Protein AF-W5II68-F1 (afdb_monomer_lite)

Radius of gyration: 20.0 Å; chains: 1; bounding box: 48×37×46 Å

pLDDT: mean 75.71, std 11.19, range [43.5, 90.19]

Structure (mmCIF, N/CA/C/O backbone):
data_AF-W5II68-F1
#
_entry.id   AF-W5II68-F1
#
loop_
_atom_site.group_PDB
_atom_site.id
_atom_site.type_symbol
_atom_site.label_atom_id
_atom_site.label_alt_id
_atom_site.label_comp_id
_atom_site.label_asym_id
_atom_site.label_entity_id
_atom_site.label_seq_id
_atom_site.pdbx_PDB_ins_code
_atom_site.Cartn_x
_atom_site.Cartn_y
_atom_site.Cartn_z
_atom_site.occupancy
_atom_site.B_iso_or_equiv
_atom_site.auth_seq_id
_atom_site.auth_comp_id
_atom_site.auth_asym_id
_atom_site.auth_atom_id
_atom_site.pdbx_PDB_model_num
ATOM 1 N N . MET A 1 1 ? -1.208 17.845 14.898 1.00 60.69 1 MET A N 1
ATOM 2 C CA . MET A 1 1 ? -2.075 17.211 13.875 1.00 60.69 1 MET A CA 1
ATOM 3 C C . MET A 1 1 ? -2.328 15.722 14.142 1.00 60.69 1 MET A C 1
ATOM 5 O O . MET A 1 1 ? -3.481 15.321 14.068 1.00 60.69 1 MET A O 1
ATOM 9 N N . PHE A 1 2 ? -1.322 14.913 14.514 1.00 62.28 2 PHE A N 1
ATOM 10 C CA . PHE A 1 2 ? -1.506 13.476 14.815 1.00 62.28 2 PHE A CA 1
ATOM 11 C C . PHE A 1 2 ? -2.202 13.177 16.154 1.00 62.28 2 PHE A C 1
ATOM 13 O O . PHE A 1 2 ? -3.043 12.287 16.228 1.00 62.28 2 PHE A O 1
ATOM 20 N N . VAL A 1 3 ? -1.903 13.945 17.206 1.00 66.44 3 VAL A N 1
ATOM 21 C CA . VAL A 1 3 ? -2.498 13.731 18.540 1.00 66.44 3 VAL A CA 1
ATOM 22 C C . VAL A 1 3 ? -3.984 14.117 18.559 1.00 66.44 3 VAL A C 1
ATOM 24 O O . VAL A 1 3 ? -4.808 13.367 19.073 1.00 66.44 3 VAL A O 1
ATOM 27 N N . SER A 1 4 ? -4.336 15.242 17.926 1.00 60.28 4 SER A N 1
ATOM 28 C CA . SER A 1 4 ? -5.713 15.742 17.827 1.00 60.28 4 SER A CA 1
ATOM 29 C C . SER A 1 4 ? -6.589 14.903 16.894 1.00 60.28 4 SER A C 1
ATOM 31 O O . SER A 1 4 ? -7.667 14.474 17.293 1.00 60.28 4 SER A O 1
ATOM 33 N N . SER A 1 5 ? -6.122 14.624 15.675 1.00 70.69 5 SER A N 1
ATOM 34 C CA . SER A 1 5 ? -6.935 13.939 14.655 1.00 70.69 5 SER A CA 1
ATOM 35 C C . SER A 1 5 ? -6.902 12.414 14.791 1.00 70.69 5 SER A C 1
ATOM 37 O O . SER A 1 5 ? -7.847 11.745 14.395 1.00 70.69 5 SER A O 1
ATOM 39 N N . GLY A 1 6 ? -5.819 11.855 15.342 1.00 70.38 6 GLY A N 1
ATOM 40 C CA . GLY A 1 6 ? -5.617 10.410 15.447 1.00 70.38 6 GLY A CA 1
ATOM 41 C C . GLY A 1 6 ? -6.016 9.836 16.803 1.00 70.38 6 GLY A C 1
ATOM 42 O O . GLY A 1 6 ? -6.847 8.939 16.860 1.00 70.38 6 GLY A O 1
ATOM 43 N N . LEU A 1 7 ? -5.430 10.328 17.900 1.00 74.62 7 LEU A N 1
ATOM 44 C CA . LEU A 1 7 ? -5.622 9.730 19.231 1.00 74.62 7 LEU A CA 1
ATOM 45 C C . LEU A 1 7 ? -6.886 10.242 19.929 1.00 74.62 7 LEU A C 1
ATOM 47 O O . LEU A 1 7 ? -7.709 9.440 20.368 1.00 74.62 7 LEU A O 1
ATOM 51 N N . ILE A 1 8 ? -7.062 11.565 19.997 1.00 78.50 8 ILE A N 1
ATOM 52 C CA . ILE A 1 8 ? -8.190 12.182 20.711 1.00 78.50 8 ILE A CA 1
ATOM 53 C C . ILE A 1 8 ? -9.514 11.880 19.997 1.00 78.50 8 ILE A C 1
ATOM 55 O O . ILE A 1 8 ? -10.476 11.471 20.646 1.00 78.50 8 ILE A O 1
ATOM 59 N N . LEU A 1 9 ? -9.555 12.004 18.665 1.00 79.69 9 LEU A N 1
ATOM 60 C CA . LEU A 1 9 ? -10.753 11.701 17.876 1.00 79.69 9 LEU A CA 1
ATOM 61 C C . LEU A 1 9 ? -11.121 10.210 17.906 1.00 79.69 9 LEU A C 1
ATOM 63 O O . LEU A 1 9 ? -12.281 9.899 18.143 1.00 79.69 9 LEU A O 1
ATOM 67 N N . ASN A 1 10 ? -10.165 9.283 17.742 1.00 81.19 10 ASN A N 1
ATOM 68 C CA . ASN A 1 10 ? -10.454 7.841 17.844 1.00 81.19 10 ASN A CA 1
ATOM 69 C C . ASN A 1 10 ? -11.016 7.464 19.212 1.00 81.19 10 ASN A C 1
ATOM 71 O O . ASN A 1 10 ? -11.941 6.658 19.298 1.00 81.19 10 ASN A O 1
ATOM 75 N N . TRP A 1 11 ? -10.448 8.027 20.280 1.00 80.06 11 TRP A N 1
ATOM 76 C CA . TRP A 1 11 ? -10.928 7.775 21.632 1.00 80.06 11 TRP A CA 1
ATOM 77 C C . TRP A 1 11 ? -12.328 8.359 21.844 1.00 80.06 11 TRP A C 1
ATOM 79 O O . TRP A 1 11 ? -13.204 7.678 22.376 1.00 80.06 11 TRP A O 1
ATOM 89 N N . TYR A 1 12 ? -12.576 9.576 21.355 1.00 82.69 12 TYR A N 1
ATOM 90 C CA . TYR A 1 12 ? -13.898 10.195 21.393 1.00 82.69 12 TYR A CA 1
ATOM 91 C C . TYR A 1 12 ? -14.932 9.392 20.58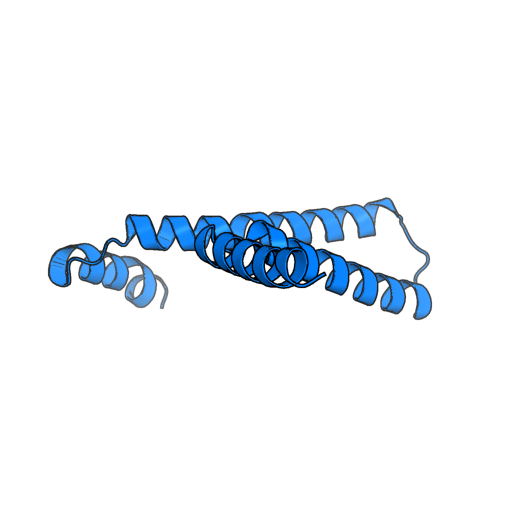3 1.00 82.69 12 TYR A C 1
ATOM 93 O O . TYR A 1 12 ? -16.026 9.128 21.081 1.00 82.69 12 TYR A O 1
ATOM 101 N N . TYR A 1 13 ? -14.584 8.917 19.384 1.00 79.50 13 TYR A N 1
ATOM 102 C CA . TYR A 1 13 ? -15.458 8.065 18.575 1.00 79.50 13 TYR A CA 1
ATOM 103 C C . TYR A 1 13 ? -15.790 6.746 19.273 1.00 79.50 13 TYR A C 1
ATOM 105 O O . TYR A 1 13 ? -16.953 6.341 19.274 1.00 79.50 13 TYR A O 1
ATOM 113 N N . ALA A 1 14 ? -14.806 6.127 19.927 1.00 78.56 14 ALA A N 1
ATOM 114 C CA . ALA A 1 14 ? -14.999 4.875 20.649 1.00 78.56 14 ALA A CA 1
ATOM 115 C C . ALA A 1 14 ? -15.848 5.037 21.921 1.00 78.56 14 ALA A C 1
ATOM 117 O O . ALA A 1 14 ? -16.732 4.224 22.176 1.00 78.56 14 ALA A O 1
ATOM 118 N N . VAL A 1 15 ? -15.590 6.072 22.728 1.00 76.19 15 VAL A N 1
ATOM 119 C CA . VAL A 1 15 ? -16.177 6.207 24.075 1.00 76.19 15 VAL A CA 1
ATOM 120 C C . VAL A 1 15 ? -17.448 7.055 24.091 1.00 76.19 15 VAL A C 1
ATOM 122 O O . VAL A 1 15 ? -18.354 6.778 24.871 1.00 76.19 15 VAL A O 1
ATOM 125 N N . ARG A 1 16 ? -17.531 8.104 23.264 1.00 79.94 16 ARG A N 1
ATOM 126 C CA . ARG A 1 16 ? -18.653 9.060 23.287 1.00 79.94 16 ARG A CA 1
ATOM 127 C C . ARG A 1 16 ? -19.692 8.801 22.208 1.00 79.94 16 ARG A C 1
ATOM 129 O O . ARG A 1 16 ? -20.872 8.989 22.474 1.00 79.94 16 ARG A O 1
ATOM 136 N N . ILE A 1 17 ? -19.263 8.394 21.016 1.00 80.69 17 ILE A N 1
ATOM 137 C CA . ILE A 1 17 ? -20.168 8.135 19.882 1.00 80.69 17 ILE A CA 1
ATOM 138 C C . ILE A 1 17 ? -20.528 6.641 19.787 1.00 80.69 17 ILE A C 1
ATOM 140 O O . ILE A 1 17 ? -21.536 6.290 19.184 1.00 80.69 17 ILE A O 1
ATOM 144 N N . GLY A 1 18 ? -19.751 5.763 20.433 1.00 79.94 18 GLY A N 1
ATOM 145 C CA . GLY A 1 18 ? -20.008 4.320 20.467 1.00 79.94 18 GLY A CA 1
ATOM 146 C C . GLY A 1 18 ? -19.651 3.598 19.164 1.00 79.94 18 GLY A C 1
ATOM 147 O O . GLY A 1 18 ? -20.157 2.509 18.904 1.00 79.94 18 GLY A O 1
ATOM 148 N N . LEU A 1 19 ? -18.795 4.194 18.328 1.00 78.12 19 LEU A N 1
ATOM 149 C CA . LEU A 1 19 ? -18.296 3.571 17.102 1.00 78.12 19 LEU A CA 1
ATOM 150 C C . LEU A 1 19 ? -17.233 2.516 17.431 1.00 78.12 19 LEU A C 1
ATOM 152 O O . LEU A 1 19 ? -16.314 2.763 18.215 1.00 78.12 19 LEU A O 1
ATOM 156 N N . ASP A 1 20 ? -17.305 1.354 16.778 1.00 80.31 20 ASP A N 1
ATOM 157 C CA . ASP A 1 20 ? -16.287 0.308 16.917 1.00 80.31 20 ASP A CA 1
ATOM 158 C C . ASP A 1 20 ? -15.002 0.679 16.162 1.00 80.31 20 ASP A C 1
ATOM 160 O O . ASP A 1 20 ? -14.741 0.255 15.030 1.00 80.31 20 ASP A O 1
ATOM 164 N N . MET A 1 21 ? -14.162 1.478 16.820 1.00 80.19 21 MET A N 1
ATOM 165 C CA . MET A 1 21 ? -12.890 1.904 16.248 1.00 80.19 21 MET A CA 1
ATOM 166 C C . MET A 1 21 ? -11.914 0.735 16.070 1.00 80.19 21 MET A C 1
ATOM 168 O O . MET A 1 21 ? -11.088 0.767 15.160 1.00 80.19 21 MET A O 1
ATOM 172 N N . LYS A 1 22 ? -12.014 -0.329 16.881 1.00 76.31 22 LYS A N 1
ATOM 173 C CA . LYS A 1 22 ? -11.172 -1.527 16.713 1.00 76.31 22 LYS A CA 1
ATOM 174 C C . LYS A 1 22 ? -11.535 -2.261 15.422 1.00 76.31 22 LYS A C 1
ATOM 176 O O . LYS A 1 22 ? -10.634 -2.656 14.681 1.00 76.31 22 LYS A O 1
ATOM 181 N N . GLY A 1 23 ? -12.828 -2.403 15.133 1.00 79.50 23 GLY A N 1
ATOM 182 C CA . GLY A 1 23 ? -13.335 -2.947 13.873 1.00 79.50 23 GLY A CA 1
ATOM 183 C C . GLY A 1 23 ? -12.909 -2.118 12.658 1.00 79.50 23 GLY A C 1
ATOM 184 O O . GLY A 1 23 ? -12.417 -2.681 11.678 1.00 79.50 23 GLY A O 1
ATOM 185 N N . TYR A 1 24 ? -13.002 -0.788 12.754 1.00 80.00 24 TYR A N 1
ATOM 186 C CA . TYR A 1 24 ? -12.524 0.134 11.717 1.00 80.00 24 TYR A CA 1
ATOM 187 C C . TYR A 1 24 ? -11.022 -0.018 11.450 1.00 80.00 24 TYR A C 1
ATOM 189 O O . TYR A 1 24 ? -10.599 -0.224 10.317 1.00 80.00 24 TYR A O 1
ATOM 197 N N . TRP A 1 25 ? -10.185 0.014 12.487 1.00 80.19 25 TRP A N 1
ATOM 198 C CA . TRP A 1 25 ? -8.747 -0.170 12.291 1.00 80.19 25 TRP A CA 1
ATOM 199 C C . TRP A 1 25 ? -8.424 -1.556 11.731 1.00 80.19 25 TRP A C 1
ATOM 201 O O . TRP A 1 25 ? -7.542 -1.677 10.887 1.00 80.19 25 TRP A O 1
ATOM 211 N N . LYS A 1 26 ? -9.167 -2.600 12.116 1.00 79.75 26 LYS A N 1
ATOM 212 C CA . LYS A 1 26 ? -9.011 -3.944 11.544 1.00 79.75 26 LYS A CA 1
ATOM 213 C C . LYS A 1 26 ? -9.303 -3.978 10.040 1.00 79.75 26 LYS A C 1
ATOM 215 O O . LYS A 1 26 ? -8.576 -4.659 9.316 1.00 79.75 26 LYS A O 1
ATOM 220 N N . SER A 1 27 ? -10.325 -3.268 9.558 1.00 77.56 27 SER A N 1
ATOM 221 C CA . SER A 1 27 ? -10.604 -3.178 8.117 1.00 77.56 27 SER A CA 1
ATOM 222 C C . SER A 1 27 ? -9.548 -2.345 7.388 1.00 77.56 27 SER A C 1
ATOM 224 O O . SER A 1 27 ? -9.057 -2.783 6.349 1.00 77.56 27 SER A O 1
ATOM 226 N N . VAL A 1 28 ? -9.114 -1.224 7.971 1.00 83.31 28 VAL A N 1
ATOM 227 C CA . VAL A 1 28 ? -8.028 -0.396 7.425 1.00 83.31 28 VAL A CA 1
ATOM 228 C C . VAL A 1 28 ? -6.739 -1.206 7.305 1.00 83.31 28 VAL A C 1
ATOM 230 O O . VAL A 1 28 ? -6.152 -1.268 6.228 1.00 83.31 28 VAL A O 1
ATOM 233 N N . PHE A 1 29 ? -6.313 -1.901 8.363 1.00 80.19 29 PHE A N 1
ATOM 234 C CA . PHE A 1 29 ? -5.114 -2.737 8.310 1.00 80.19 29 PHE A CA 1
ATOM 235 C C . PHE A 1 29 ? -5.251 -3.881 7.308 1.00 80.19 29 PHE A C 1
ATOM 2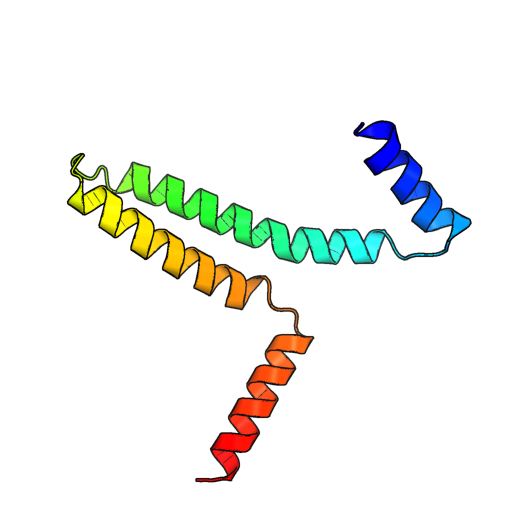37 O O . PHE A 1 29 ? -4.285 -4.176 6.612 1.00 80.19 29 PHE A O 1
ATOM 244 N N . ARG A 1 30 ? -6.439 -4.487 7.175 1.00 77.94 30 ARG A N 1
ATOM 245 C CA . ARG A 1 30 ? -6.698 -5.525 6.165 1.00 77.94 30 ARG A CA 1
ATOM 246 C C . ARG A 1 30 ? -6.497 -5.012 4.734 1.00 77.94 30 ARG A C 1
ATOM 248 O O . ARG A 1 30 ? -6.046 -5.789 3.904 1.00 77.94 30 ARG A O 1
ATOM 255 N N . GLN A 1 31 ? -6.793 -3.745 4.453 1.00 79.00 31 GLN A N 1
ATOM 256 C CA . GLN A 1 31 ? -6.589 -3.139 3.130 1.00 79.00 31 GLN A CA 1
ATOM 257 C C . GLN A 1 31 ? -5.154 -2.628 2.936 1.00 79.00 31 GLN A C 1
ATOM 259 O O . GLN A 1 31 ? -4.560 -2.807 1.875 1.00 79.00 31 GLN A O 1
ATOM 264 N N . VAL A 1 32 ? -4.568 -2.030 3.974 1.00 83.50 32 VAL A N 1
ATOM 265 C CA . VAL A 1 32 ? -3.248 -1.390 3.905 1.00 83.50 32 VAL A CA 1
ATOM 266 C C . VAL A 1 32 ? -2.105 -2.411 3.872 1.00 83.50 32 VAL A C 1
ATOM 268 O O . VAL A 1 32 ? -1.188 -2.256 3.066 1.00 83.50 32 VAL A O 1
ATOM 271 N N . LEU A 1 33 ? -2.146 -3.475 4.689 1.00 80.06 33 LEU A N 1
ATOM 272 C CA . LEU A 1 33 ? -1.096 -4.511 4.708 1.00 80.06 33 LEU A CA 1
ATOM 273 C C . LEU A 1 33 ? -0.788 -5.108 3.324 1.00 80.06 33 LEU A C 1
ATOM 275 O O . LEU A 1 33 ? 0.386 -5.155 2.953 1.00 80.06 33 LEU A O 1
ATOM 279 N N . PRO A 1 34 ? -1.785 -5.567 2.545 1.00 80.50 34 PRO A N 1
ATOM 280 C CA . PRO A 1 34 ? -1.511 -6.145 1.238 1.00 80.50 34 PRO A CA 1
ATOM 281 C C . PRO A 1 34 ? -0.952 -5.124 0.245 1.00 80.50 34 PRO A C 1
ATOM 283 O O . PRO A 1 34 ? -0.068 -5.477 -0.532 1.00 80.50 34 PRO A O 1
ATOM 286 N N . MET A 1 35 ? -1.385 -3.860 0.301 1.00 81.62 35 MET A N 1
ATOM 287 C CA . MET A 1 35 ? -0.802 -2.805 -0.539 1.00 81.62 35 MET A CA 1
ATOM 288 C C . MET A 1 35 ? 0.672 -2.568 -0.202 1.00 81.62 35 MET A C 1
ATOM 290 O O . MET A 1 35 ? 1.494 -2.472 -1.111 1.00 81.62 35 MET A O 1
ATOM 294 N N . ILE A 1 36 ? 1.028 -2.554 1.088 1.00 86.56 36 ILE A N 1
ATOM 295 C CA . ILE A 1 36 ? 2.432 -2.480 1.519 1.00 86.56 36 ILE A CA 1
ATOM 296 C C . ILE A 1 36 ? 3.218 -3.678 0.969 1.00 86.56 36 ILE A C 1
ATOM 298 O O . ILE A 1 36 ? 4.307 -3.494 0.428 1.00 86.56 36 ILE A O 1
ATOM 302 N N . GLY A 1 37 ? 2.657 -4.888 1.045 1.00 84.69 37 GLY A N 1
ATOM 303 C CA . GLY A 1 37 ? 3.283 -6.096 0.502 1.00 84.69 37 GLY A CA 1
ATOM 304 C C . GLY A 1 37 ? 3.592 -5.993 -0.995 1.00 84.69 37 GLY A C 1
ATOM 305 O O . GLY A 1 37 ? 4.698 -6.319 -1.417 1.00 84.69 37 GLY A O 1
ATOM 306 N N . VAL A 1 38 ? 2.658 -5.475 -1.794 1.00 86.19 38 VAL A N 1
ATOM 307 C CA . VAL A 1 38 ? 2.848 -5.286 -3.244 1.00 86.19 38 VAL A CA 1
ATOM 308 C C . VAL A 1 38 ? 3.928 -4.250 -3.542 1.00 86.19 38 VAL A C 1
ATOM 310 O O . VAL A 1 38 ? 4.770 -4.484 -4.407 1.00 86.19 38 VAL A O 1
ATOM 313 N N . CYS A 1 39 ? 3.949 -3.136 -2.806 1.00 87.50 39 CYS A N 1
ATOM 314 C CA . CYS A 1 39 ? 4.999 -2.127 -2.940 1.00 87.50 39 CYS A CA 1
ATOM 315 C C . CYS A 1 39 ? 6.385 -2.717 -2.645 1.00 87.50 39 CYS A C 1
ATOM 317 O O . CYS A 1 39 ? 7.325 -2.508 -3.412 1.00 87.50 39 CYS A O 1
ATOM 319 N N . LEU A 1 40 ? 6.511 -3.487 -1.559 1.00 89.31 40 LEU A N 1
ATOM 320 C CA . LEU A 1 40 ? 7.772 -4.132 -1.184 1.00 89.31 40 LEU A CA 1
ATOM 321 C C . LEU A 1 40 ? 8.219 -5.164 -2.224 1.00 89.31 40 LEU A C 1
ATOM 323 O O . LEU A 1 40 ? 9.394 -5.191 -2.583 1.00 89.31 40 LEU A O 1
ATOM 327 N N . LEU A 1 41 ? 7.292 -5.971 -2.750 1.00 86.50 41 LEU A N 1
ATOM 328 C CA . LEU A 1 41 ? 7.580 -6.924 -3.825 1.00 86.50 41 LEU A CA 1
ATOM 329 C C . LEU A 1 41 ? 8.022 -6.218 -5.110 1.00 86.50 41 LEU A C 1
ATOM 331 O O . LEU A 1 41 ? 8.973 -6.667 -5.745 1.00 86.50 41 LEU A O 1
ATOM 335 N N . GLY A 1 42 ? 7.382 -5.104 -5.470 1.00 85.75 42 GLY A N 1
ATOM 336 C CA . GLY A 1 42 ? 7.767 -4.291 -6.624 1.00 85.75 42 GLY A CA 1
ATOM 337 C C . GLY A 1 42 ? 9.179 -3.716 -6.488 1.00 85.75 42 GLY A C 1
ATOM 338 O O . GLY A 1 42 ? 9.981 -3.834 -7.412 1.00 85.75 42 GLY A O 1
ATOM 339 N N . LEU A 1 43 ? 9.515 -3.166 -5.316 1.00 86.38 43 LEU A N 1
ATOM 340 C CA . LEU A 1 43 ? 10.861 -2.659 -5.016 1.00 86.38 43 LEU A CA 1
ATOM 341 C C . LEU A 1 43 ? 11.914 -3.770 -5.026 1.00 86.38 43 LEU A C 1
ATOM 343 O O . LEU A 1 43 ? 12.999 -3.596 -5.581 1.00 86.38 43 LEU A O 1
ATOM 347 N N . TRP A 1 44 ? 11.598 -4.919 -4.425 1.00 87.75 44 TRP A N 1
ATOM 348 C CA . TRP A 1 44 ? 12.493 -6.070 -4.418 1.00 87.75 44 TRP A CA 1
ATOM 349 C C . TRP A 1 44 ? 12.737 -6.594 -5.834 1.00 87.75 44 TRP A C 1
ATOM 351 O O . TRP A 1 44 ? 13.889 -6.784 -6.215 1.00 87.75 44 TRP A O 1
ATOM 361 N N . ALA A 1 45 ? 11.682 -6.748 -6.639 1.00 84.94 45 ALA A N 1
ATOM 362 C CA . ALA A 1 45 ? 11.790 -7.168 -8.032 1.00 84.94 45 ALA A CA 1
ATOM 363 C C . ALA A 1 45 ? 12.624 -6.175 -8.856 1.00 84.94 45 ALA A C 1
ATOM 365 O O . ALA A 1 45 ? 13.530 -6.587 -9.577 1.00 84.94 45 ALA A O 1
ATOM 366 N N . TRP A 1 46 ? 12.386 -4.871 -8.701 1.00 82.75 46 TRP A N 1
ATOM 367 C CA . TRP A 1 46 ? 13.154 -3.837 -9.397 1.00 82.75 46 TRP A CA 1
ATOM 368 C C . TRP A 1 46 ? 14.655 -3.912 -9.076 1.00 82.75 46 TRP A C 1
ATOM 370 O O . TRP A 1 46 ? 15.492 -3.874 -9.979 1.00 82.75 46 TRP A O 1
ATOM 380 N N . ASN A 1 47 ? 14.999 -4.105 -7.799 1.00 84.44 47 ASN A N 1
ATOM 381 C CA . ASN A 1 47 ? 16.387 -4.266 -7.362 1.00 84.44 47 ASN A CA 1
ATOM 382 C C . ASN A 1 47 ? 17.005 -5.608 -7.791 1.00 84.44 47 ASN A C 1
ATOM 384 O O . ASN A 1 47 ? 18.197 -5.659 -8.099 1.00 84.44 47 ASN A O 1
ATOM 388 N N . ALA A 1 48 ? 16.223 -6.691 -7.811 1.00 82.06 48 ALA A N 1
ATOM 389 C CA . ALA A 1 48 ? 16.690 -8.028 -8.170 1.00 82.06 48 ALA A CA 1
ATOM 390 C C . ALA A 1 48 ? 16.955 -8.170 -9.675 1.00 82.06 48 ALA A C 1
ATOM 392 O O . ALA A 1 48 ? 17.968 -8.749 -10.063 1.00 82.06 48 ALA A O 1
ATOM 393 N N . LEU A 1 49 ? 16.079 -7.619 -10.523 1.00 79.25 49 LEU A N 1
ATOM 394 C CA . LEU A 1 49 ? 16.205 -7.739 -11.977 1.00 79.25 49 LEU A CA 1
ATOM 395 C C . LEU A 1 49 ? 17.340 -6.886 -12.570 1.00 79.25 49 LEU A C 1
ATOM 397 O O . LEU A 1 49 ? 17.721 -7.148 -13.708 1.00 79.25 49 LEU A O 1
ATOM 401 N N . ARG A 1 50 ? 17.877 -5.895 -11.832 1.00 76.50 50 ARG A N 1
ATOM 402 C CA . ARG A 1 50 ? 18.983 -5.006 -12.262 1.00 76.50 50 ARG A CA 1
ATOM 403 C C . ARG A 1 50 ? 18.868 -4.594 -13.738 1.00 76.50 50 ARG A C 1
ATOM 405 O O . ARG A 1 50 ? 19.824 -4.699 -14.505 1.00 76.50 50 ARG A O 1
ATOM 412 N N . LEU A 1 51 ? 17.664 -4.190 -14.148 1.00 76.44 51 LEU A N 1
ATOM 413 C CA . LEU A 1 51 ? 17.375 -3.883 -15.545 1.00 76.44 51 LEU A CA 1
ATOM 414 C C . LEU A 1 51 ? 18.223 -2.699 -16.004 1.00 76.44 51 LEU A C 1
ATOM 4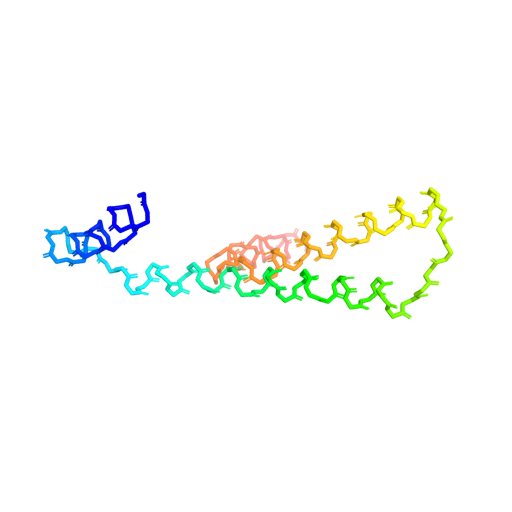16 O O . LEU A 1 51 ? 18.398 -1.727 -15.267 1.00 76.44 51 LEU A O 1
ATOM 420 N N . ASN A 1 52 ? 18.710 -2.762 -17.243 1.00 82.06 52 ASN A N 1
ATOM 421 C CA . ASN A 1 52 ? 19.432 -1.641 -17.824 1.00 82.06 52 ASN A CA 1
ATOM 422 C C . ASN A 1 52 ? 18.525 -0.400 -17.856 1.00 82.06 52 ASN A C 1
ATOM 424 O O . ASN A 1 52 ? 17.367 -0.500 -18.290 1.00 82.06 52 ASN A O 1
ATOM 428 N N . PRO A 1 53 ? 19.031 0.763 -17.410 1.00 77.81 53 PRO A N 1
ATOM 429 C CA . PRO A 1 53 ? 18.251 1.987 -17.381 1.00 77.81 53 PRO A CA 1
ATOM 430 C C . PRO A 1 53 ? 17.947 2.425 -18.816 1.00 77.81 53 PRO A C 1
ATOM 432 O O . PRO A 1 53 ? 18.823 2.855 -19.562 1.00 77.81 53 PRO A O 1
ATOM 435 N N . SER A 1 54 ? 16.687 2.272 -19.210 1.00 88.31 54 SER A N 1
ATOM 436 C CA . SER A 1 54 ? 16.153 2.664 -20.508 1.00 88.31 54 SER A CA 1
ATOM 437 C C . SER A 1 54 ? 14.720 3.152 -20.323 1.00 88.31 54 SER A C 1
ATOM 439 O O . SER A 1 54 ? 13.988 2.683 -19.451 1.00 88.31 54 SER A O 1
ATOM 441 N N . TRP A 1 55 ? 14.281 4.076 -21.175 1.00 86.44 55 TRP A N 1
ATOM 442 C CA . TRP A 1 55 ? 12.892 4.537 -21.179 1.00 86.44 55 TRP A CA 1
ATOM 443 C C . TRP A 1 55 ? 11.899 3.389 -21.411 1.00 86.44 55 TRP A C 1
ATOM 445 O O . TRP A 1 55 ? 10.816 3.383 -20.828 1.00 86.44 55 TRP A O 1
ATOM 455 N N . GLY A 1 56 ? 12.288 2.378 -22.196 1.00 88.75 56 GLY A N 1
ATOM 456 C CA . GLY A 1 56 ? 11.460 1.195 -22.442 1.00 88.75 56 GLY A CA 1
ATOM 457 C C . GLY A 1 56 ? 11.306 0.297 -21.212 1.00 88.75 56 GLY A C 1
ATOM 458 O O . GLY A 1 56 ? 10.200 -0.153 -20.921 1.00 88.75 56 GLY A O 1
ATOM 459 N N . THR A 1 57 ? 12.385 0.070 -20.452 1.00 84.56 57 THR A N 1
ATOM 460 C CA . THR A 1 57 ? 12.341 -0.747 -19.225 1.00 84.56 57 THR A CA 1
ATOM 461 C C . THR A 1 57 ? 11.557 -0.049 -18.116 1.00 84.56 57 THR A C 1
ATOM 463 O O . THR A 1 57 ? 10.825 -0.707 -17.376 1.00 84.56 57 THR A O 1
ATOM 466 N N . LEU A 1 58 ? 11.629 1.283 -18.056 1.00 85.56 58 LEU A N 1
ATOM 467 C CA . LEU A 1 58 ? 10.845 2.098 -17.132 1.00 85.56 58 LEU A CA 1
ATOM 468 C C . LEU A 1 58 ? 9.344 2.031 -17.454 1.00 85.56 58 LEU A C 1
ATOM 470 O O . LEU A 1 58 ? 8.550 1.705 -16.572 1.00 85.56 58 LEU A O 1
ATOM 474 N N . LEU A 1 59 ? 8.948 2.268 -18.710 1.00 89.94 59 LEU A N 1
ATOM 475 C CA . LEU A 1 59 ? 7.539 2.200 -19.122 1.00 89.94 59 LEU A CA 1
ATOM 476 C C . LEU A 1 59 ? 6.943 0.805 -18.906 1.00 89.94 59 LEU A C 1
ATOM 478 O O . LEU A 1 59 ? 5.848 0.686 -18.354 1.00 89.94 59 LEU A O 1
ATOM 482 N N . LEU A 1 60 ? 7.675 -0.248 -19.277 1.00 87.56 60 LEU A N 1
ATOM 483 C CA . LEU A 1 60 ? 7.249 -1.627 -19.042 1.00 87.56 60 LEU A CA 1
ATOM 484 C C . LEU A 1 60 ? 7.078 -1.907 -17.539 1.00 87.56 60 LEU A C 1
ATOM 486 O O . LEU A 1 60 ? 6.074 -2.485 -17.128 1.0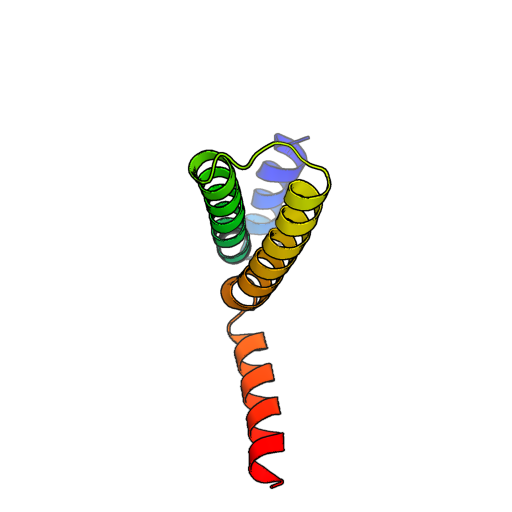0 87.56 60 LEU A O 1
ATOM 490 N N . GLY A 1 61 ? 8.027 -1.450 -16.717 1.00 85.94 61 GLY A N 1
ATOM 491 C CA . GLY A 1 61 ? 7.971 -1.578 -15.263 1.00 85.94 61 GLY A CA 1
ATOM 492 C C . GLY A 1 61 ? 6.761 -0.878 -14.648 1.00 85.94 61 GLY A C 1
ATOM 493 O O . GLY A 1 61 ? 6.084 -1.475 -13.813 1.00 85.94 61 GLY A O 1
ATOM 494 N N . ILE A 1 62 ? 6.434 0.338 -15.100 1.00 87.38 62 ILE A N 1
ATOM 495 C CA . ILE A 1 62 ? 5.236 1.070 -14.658 1.00 87.38 62 ILE A CA 1
ATOM 496 C C . ILE A 1 62 ? 3.968 0.294 -15.012 1.00 87.38 62 ILE A C 1
ATOM 498 O O . ILE A 1 62 ? 3.103 0.129 -14.154 1.00 87.38 62 ILE A O 1
ATOM 502 N N . VAL A 1 63 ? 3.848 -0.193 -16.251 1.00 90.19 63 VAL A N 1
ATOM 503 C CA . VAL A 1 63 ? 2.656 -0.933 -16.697 1.00 90.19 63 VAL A CA 1
ATOM 504 C C . VAL A 1 63 ? 2.483 -2.216 -15.887 1.00 90.19 63 VAL A C 1
ATOM 506 O O . VAL A 1 63 ? 1.394 -2.476 -15.376 1.00 90.19 63 VAL A O 1
ATOM 509 N N . ILE A 1 64 ? 3.555 -2.992 -15.710 1.00 87.31 64 ILE A N 1
ATOM 510 C CA . ILE A 1 64 ? 3.520 -4.226 -14.915 1.00 87.31 64 ILE A CA 1
ATOM 511 C C . ILE A 1 64 ? 3.172 -3.910 -13.458 1.00 87.31 64 ILE A C 1
ATOM 513 O O . ILE A 1 64 ? 2.293 -4.556 -12.891 1.00 87.31 64 ILE A O 1
ATOM 517 N N . TYR A 1 65 ? 3.805 -2.900 -12.860 1.00 87.06 65 TYR A N 1
ATOM 518 C CA . TYR A 1 65 ? 3.519 -2.491 -11.487 1.00 87.06 65 TYR A CA 1
ATOM 519 C C . TYR A 1 65 ? 2.060 -2.057 -11.317 1.00 87.06 65 TYR A C 1
ATOM 521 O O . TYR A 1 65 ? 1.398 -2.514 -10.390 1.00 87.06 65 TYR A O 1
ATOM 529 N N . ALA A 1 66 ? 1.530 -1.238 -12.228 1.00 87.81 66 ALA A N 1
ATOM 530 C CA . ALA A 1 66 ? 0.141 -0.790 -12.194 1.00 87.81 66 ALA A CA 1
ATOM 531 C C . ALA A 1 66 ? -0.846 -1.961 -12.320 1.00 87.81 66 ALA A C 1
ATOM 533 O O . ALA A 1 66 ? -1.833 -2.010 -11.585 1.00 87.81 66 ALA A O 1
ATOM 534 N N . LEU A 1 67 ? -0.567 -2.931 -13.198 1.00 87.88 67 LEU A N 1
ATOM 535 C CA . LEU A 1 67 ? -1.388 -4.136 -13.348 1.00 87.88 67 LEU A CA 1
ATOM 536 C C . LEU A 1 67 ? -1.346 -5.017 -12.097 1.00 87.88 67 LEU A C 1
ATOM 538 O O . LEU A 1 67 ? -2.395 -5.423 -11.600 1.00 87.88 67 LEU A O 1
ATOM 542 N N . VAL A 1 68 ? -0.154 -5.286 -11.559 1.00 85.19 68 VAL A N 1
ATOM 543 C CA . VAL A 1 68 ? 0.018 -6.097 -10.343 1.00 85.19 68 VAL A CA 1
ATOM 544 C C . VAL A 1 68 ? -0.626 -5.410 -9.145 1.00 85.19 68 VAL A C 1
ATOM 546 O O . VAL A 1 68 ? -1.328 -6.061 -8.377 1.00 85.19 68 VAL A O 1
ATOM 549 N N . PHE A 1 69 ? -0.453 -4.098 -9.005 1.00 84.81 69 PHE A N 1
ATOM 550 C CA . PHE A 1 69 ? -1.079 -3.302 -7.956 1.00 84.81 69 PHE A CA 1
ATOM 551 C C . PHE A 1 69 ? -2.600 -3.281 -8.080 1.00 84.81 69 PHE A C 1
ATOM 553 O O . PHE A 1 69 ? -3.286 -3.506 -7.087 1.00 84.81 69 PHE A O 1
ATOM 560 N N . GLY A 1 70 ? -3.139 -3.080 -9.284 1.00 81.88 70 GLY A N 1
ATOM 561 C CA . GLY A 1 70 ? -4.580 -3.113 -9.531 1.00 81.88 70 GLY A CA 1
ATOM 562 C C . GLY A 1 70 ? -5.189 -4.483 -9.231 1.00 81.88 70 GLY A C 1
ATOM 563 O O . GLY A 1 70 ? -6.199 -4.570 -8.533 1.00 81.88 70 GLY A O 1
ATOM 564 N N . LEU A 1 71 ? -4.544 -5.563 -9.683 1.00 81.25 71 LEU A N 1
ATOM 565 C CA . LEU A 1 71 ? -4.974 -6.932 -9.390 1.00 81.25 71 LEU A CA 1
ATOM 566 C C . LEU A 1 71 ? -4.871 -7.244 -7.898 1.00 81.25 71 LEU A C 1
ATOM 568 O O . LEU A 1 71 ? -5.807 -7.785 -7.317 1.00 81.25 71 LEU A O 1
ATOM 572 N N . ALA A 1 72 ? -3.767 -6.884 -7.253 1.00 78.19 72 ALA A N 1
ATOM 573 C CA . ALA A 1 72 ? -3.590 -7.117 -5.830 1.00 78.19 72 ALA A CA 1
ATOM 574 C C . ALA A 1 72 ? -4.585 -6.303 -4.995 1.00 78.19 72 ALA A C 1
ATOM 576 O O . ALA A 1 72 ? -5.167 -6.848 -4.063 1.00 78.19 72 ALA A O 1
ATOM 577 N N . ALA A 1 73 ? -4.858 -5.048 -5.355 1.00 75.44 73 ALA A N 1
ATOM 578 C CA . ALA A 1 73 ? -5.911 -4.255 -4.731 1.00 75.44 73 ALA A CA 1
ATOM 579 C C . ALA A 1 73 ? -7.283 -4.927 -4.908 1.00 75.44 73 ALA A C 1
ATOM 581 O O . ALA A 1 73 ? -8.003 -5.105 -3.929 1.00 75.44 73 ALA A O 1
ATOM 582 N N . TYR A 1 74 ? -7.611 -5.395 -6.112 1.00 70.56 74 TYR A N 1
ATOM 583 C CA . TYR A 1 74 ? -8.869 -6.092 -6.388 1.00 70.56 74 TYR A CA 1
ATOM 584 C C . TYR A 1 74 ? -8.998 -7.444 -5.667 1.00 70.56 74 TYR A C 1
ATOM 586 O O . TYR A 1 74 ? -10.075 -7.831 -5.230 1.00 70.56 74 TYR A O 1
ATOM 594 N N . PHE A 1 75 ? -7.918 -8.205 -5.509 1.00 67.12 75 PHE A N 1
ATOM 595 C CA . PHE A 1 75 ? -7.999 -9.482 -4.804 1.00 67.12 75 PHE A CA 1
ATOM 596 C C . PHE A 1 75 ? -7.909 -9.312 -3.285 1.00 67.12 75 PHE A C 1
ATOM 598 O O . PHE A 1 75 ? -8.598 -10.041 -2.576 1.00 67.12 75 PHE A O 1
ATOM 605 N N . LEU A 1 76 ? -7.092 -8.398 -2.765 1.00 63.56 76 LEU A N 1
ATOM 606 C CA . LEU A 1 76 ? -6.774 -8.321 -1.333 1.00 63.56 76 LEU A CA 1
ATOM 607 C C . LEU A 1 76 ? -7.547 -7.226 -0.582 1.00 63.56 76 LEU A C 1
ATOM 609 O O . LEU A 1 76 ? -7.795 -7.392 0.610 1.00 63.56 76 LEU A O 1
ATOM 613 N N . SER A 1 77 ? -7.935 -6.136 -1.252 1.00 58.53 77 SER A N 1
ATOM 614 C CA . SER A 1 77 ? -8.690 -5.027 -0.638 1.00 58.53 77 SER A CA 1
ATOM 615 C C . SER A 1 77 ? -10.206 -5.229 -0.718 1.00 58.53 77 SER A C 1
ATOM 617 O O . SER A 1 77 ? -10.951 -4.748 0.139 1.00 58.53 77 SER A O 1
ATOM 619 N N . THR A 1 78 ? -10.665 -5.981 -1.721 1.00 55.97 78 THR A N 1
ATOM 620 C CA . THR A 1 78 ? -12.079 -6.300 -1.918 1.00 55.97 78 THR A CA 1
ATOM 621 C C . THR A 1 78 ? -12.586 -7.170 -0.774 1.00 55.97 78 THR A C 1
ATOM 623 O O . THR A 1 78 ? -12.188 -8.326 -0.597 1.00 55.97 78 THR A O 1
ATOM 626 N N . ASN A 1 79 ? -13.469 -6.576 0.027 1.00 58.22 79 ASN A N 1
ATOM 627 C CA . ASN A 1 79 ? -14.059 -7.186 1.212 1.00 58.22 79 ASN A CA 1
ATOM 628 C C . ASN A 1 79 ? -14.893 -8.422 0.817 1.00 58.22 79 ASN A C 1
ATOM 630 O O . ASN A 1 79 ? -15.388 -8.510 -0.310 1.00 58.22 79 ASN A O 1
ATOM 634 N N . ASP A 1 80 ? -15.109 -9.366 1.741 1.00 55.16 80 ASP A N 1
ATOM 635 C CA . ASP A 1 80 ? -15.891 -10.593 1.478 1.00 55.16 80 ASP A CA 1
ATOM 636 C C . ASP A 1 80 ? -17.286 -10.300 0.880 1.00 55.16 80 ASP A C 1
ATOM 638 O O . ASP A 1 80 ? -17.814 -11.086 0.093 1.00 55.16 80 ASP A O 1
ATOM 642 N N . TYR A 1 81 ? -17.838 -9.118 1.177 1.00 54.00 81 TYR A N 1
ATOM 643 C CA . TYR A 1 81 ? -19.066 -8.580 0.589 1.00 54.00 81 TYR A CA 1
ATOM 644 C C . TYR A 1 81 ? -18.986 -8.372 -0.936 1.00 54.00 81 TYR A C 1
ATOM 646 O O . TYR A 1 81 ? -19.839 -8.851 -1.682 1.00 54.00 81 TYR A O 1
ATOM 654 N N . GLU A 1 82 ? -17.941 -7.707 -1.427 1.00 54.16 82 GLU A N 1
ATOM 655 C CA . GLU A 1 82 ? -17.771 -7.412 -2.854 1.00 54.16 82 GLU A CA 1
ATOM 656 C C . GLU A 1 82 ? -17.381 -8.671 -3.647 1.00 54.16 82 GLU A C 1
ATOM 658 O O . GLU A 1 82 ? -17.894 -8.897 -4.745 1.00 54.16 82 GLU A O 1
ATOM 663 N N . ARG A 1 83 ? -16.574 -9.569 -3.059 1.00 55.50 83 ARG A N 1
ATOM 664 C CA . ARG A 1 83 ? -16.326 -10.913 -3.620 1.00 55.50 83 ARG A CA 1
ATOM 665 C C . ARG A 1 83 ? -17.620 -11.733 -3.727 1.00 55.50 83 ARG A C 1
ATOM 667 O O . ARG A 1 83 ? -17.789 -12.490 -4.687 1.00 55.50 83 ARG A O 1
ATOM 674 N N . GLY A 1 84 ? -18.538 -11.581 -2.771 1.00 58.88 84 GLY A N 1
ATOM 675 C CA . GLY A 1 84 ? -19.881 -12.165 -2.814 1.00 58.88 84 GLY A CA 1
ATOM 676 C C . GLY A 1 84 ? -20.735 -11.604 -3.953 1.00 58.88 84 GLY A C 1
ATOM 677 O O . GLY A 1 84 ? -21.401 -12.367 -4.655 1.00 58.88 84 GLY A O 1
ATOM 678 N N . LEU A 1 85 ? -20.649 -10.296 -4.199 1.00 60.88 85 LEU A N 1
ATOM 679 C CA . LEU A 1 85 ? -21.360 -9.618 -5.285 1.00 60.88 85 LEU A CA 1
ATOM 680 C C . LEU A 1 85 ? -20.857 -10.063 -6.668 1.00 60.88 85 LEU A C 1
ATOM 682 O O . LEU A 1 85 ? -21.663 -10.399 -7.536 1.00 60.88 85 LEU A O 1
ATOM 686 N N . VAL A 1 86 ? -19.536 -10.165 -6.848 1.00 61.06 86 VAL A N 1
ATOM 687 C CA . VAL A 1 86 ? -18.907 -10.649 -8.092 1.00 61.06 86 VAL A CA 1
ATOM 688 C C . VAL A 1 86 ? -19.254 -12.118 -8.349 1.00 61.06 86 VAL A C 1
ATOM 690 O O . VAL A 1 86 ? -19.638 -12.472 -9.464 1.00 61.06 86 VAL A O 1
ATOM 693 N N . LYS A 1 87 ? -19.222 -12.979 -7.320 1.00 59.50 87 LYS A N 1
ATOM 694 C CA . LYS A 1 87 ? -19.694 -14.374 -7.435 1.00 59.50 87 LYS A CA 1
ATOM 695 C C . LYS A 1 87 ? -21.191 -14.457 -7.748 1.00 59.50 87 LYS A C 1
ATOM 697 O O . LYS A 1 87 ? -21.602 -15.335 -8.507 1.00 59.50 87 LYS A O 1
ATOM 702 N N . GLY A 1 88 ? -22.002 -13.559 -7.192 1.00 63.31 88 GLY A N 1
ATOM 703 C CA . GLY A 1 88 ? -23.429 -13.443 -7.499 1.00 63.31 88 GLY A CA 1
ATOM 704 C C . GLY A 1 88 ? -23.685 -13.046 -8.956 1.00 63.31 88 GLY A C 1
ATOM 705 O O . GLY A 1 88 ? -24.526 -13.656 -9.620 1.00 63.31 88 GLY A O 1
ATOM 706 N N . PHE A 1 89 ? -22.914 -12.091 -9.480 1.00 65.00 89 PHE A N 1
ATOM 707 C CA . PHE A 1 89 ? -22.988 -11.657 -10.876 1.00 65.00 89 PHE A CA 1
ATOM 708 C C . PHE A 1 89 ? -22.512 -12.748 -11.846 1.00 65.00 89 PHE A C 1
ATOM 710 O O . PHE A 1 89 ? -23.210 -13.059 -12.811 1.00 65.00 89 PHE A O 1
ATOM 717 N N . A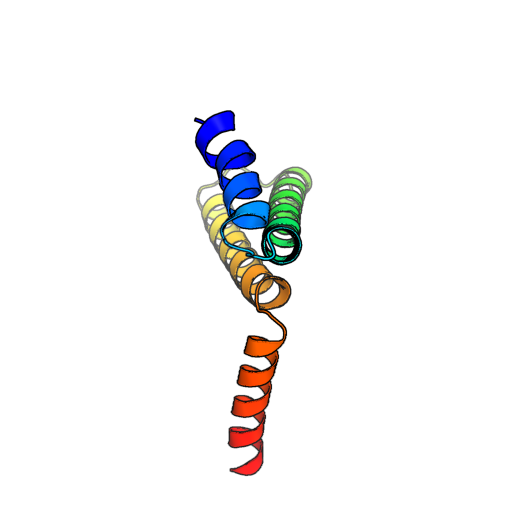LA A 1 90 ? -21.391 -13.409 -11.542 1.00 65.56 90 ALA A N 1
ATOM 718 C CA . ALA A 1 90 ? -20.874 -14.529 -12.328 1.00 65.56 90 ALA A CA 1
ATOM 719 C C . ALA A 1 90 ? -21.867 -15.703 -12.384 1.00 65.56 90 ALA A C 1
ATOM 721 O O . ALA A 1 90 ? -22.102 -16.268 -13.450 1.00 65.56 90 ALA A O 1
ATOM 722 N N . ARG A 1 91 ? -22.535 -16.028 -11.266 1.00 62.09 91 ARG A N 1
ATOM 723 C CA . ARG A 1 91 ? -23.597 -17.053 -11.237 1.00 62.09 91 ARG A CA 1
ATOM 724 C C . ARG A 1 91 ? -24.829 -16.664 -12.052 1.00 62.09 91 ARG A C 1
ATOM 726 O O . ARG A 1 91 ? -25.480 -17.547 -12.603 1.00 62.09 91 ARG A O 1
ATOM 733 N N . ARG A 1 92 ? -25.169 -15.373 -12.126 1.00 64.12 92 ARG A N 1
ATOM 734 C CA . ARG A 1 92 ? -26.281 -14.884 -12.960 1.00 64.12 92 ARG A CA 1
ATOM 735 C C . ARG A 1 92 ? -25.998 -15.042 -14.450 1.00 64.12 92 ARG A C 1
ATOM 737 O O . ARG A 1 92 ? -26.922 -15.362 -15.190 1.00 64.12 92 ARG A O 1
ATOM 744 N N . PHE A 1 93 ? -24.751 -14.856 -14.873 1.00 61.16 93 PHE A N 1
ATOM 745 C CA . PHE A 1 93 ? -24.348 -15.098 -16.258 1.00 61.16 93 PHE A CA 1
ATOM 746 C C . PHE A 1 93 ? -24.203 -16.592 -16.570 1.00 61.16 93 PHE A C 1
ATOM 748 O O . PHE A 1 93 ? -24.690 -17.037 -17.602 1.00 61.16 93 PHE A O 1
ATOM 755 N N . ALA A 1 94 ? -23.656 -17.387 -15.648 1.00 62.00 94 ALA A N 1
ATOM 756 C CA . ALA A 1 94 ? -23.499 -18.835 -15.825 1.00 62.00 94 ALA A CA 1
ATOM 757 C C . ALA A 1 94 ? -24.820 -19.631 -15.843 1.00 62.00 94 ALA A C 1
ATOM 759 O O . ALA A 1 94 ? -24.823 -20.781 -16.252 1.00 62.00 94 ALA A O 1
ATOM 760 N N . LYS A 1 95 ? -25.937 -19.051 -15.381 1.00 54.06 95 LYS A N 1
ATO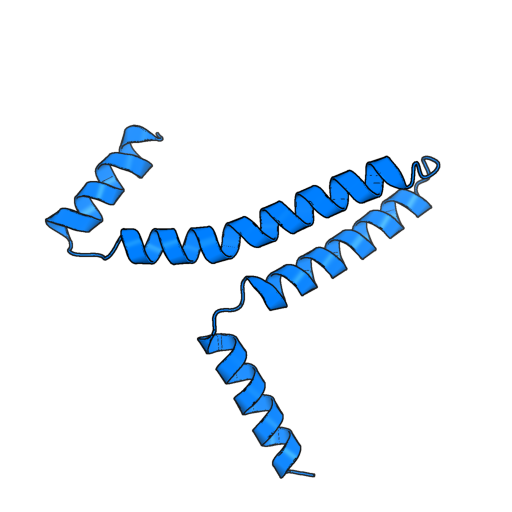M 761 C CA . LYS A 1 95 ? -27.280 -19.661 -15.471 1.00 54.06 95 LYS A CA 1
ATOM 762 C C . LYS A 1 95 ? -28.078 -19.224 -16.706 1.00 54.06 95 LYS A C 1
ATOM 764 O O . LYS A 1 95 ? -29.226 -19.635 -16.848 1.00 54.06 95 LYS A O 1
ATOM 769 N N . ARG A 1 96 ? -27.528 -18.331 -17.533 1.00 51.44 96 ARG A N 1
ATOM 770 C CA . ARG A 1 96 ? -28.187 -17.790 -18.734 1.00 51.44 96 ARG A CA 1
ATOM 771 C C . ARG A 1 96 ? -27.581 -18.292 -20.051 1.00 51.44 96 ARG A C 1
ATOM 773 O O . ARG A 1 96 ? -28.103 -17.916 -21.096 1.00 51.44 96 ARG A O 1
ATOM 780 N N . GLY A 1 97 ? -26.526 -19.104 -19.997 1.00 43.50 97 GLY A N 1
ATOM 781 C CA . GLY A 1 97 ? -26.054 -19.946 -21.102 1.00 43.50 97 GLY A CA 1
ATOM 782 C C . GLY A 1 97 ? -26.332 -21.402 -20.775 1.00 43.50 97 GLY A C 1
ATOM 783 O O . GLY A 1 97 ? -26.553 -22.166 -21.733 1.00 43.50 97 GLY A O 1
#

Organism: NCBI:txid641146

Foldseek 3Di:
DCCVPPVVVLVCCVPPVVDPSVVVVVLVCQQVVLLVVLVVVLVVCCVVVVDDDDPVVVVVSVVVSVVSNVVSNVVRNQPPVNVVVVVVVVVVVVVVD

Sequence (97 aa):
MFVSSGLILNWYYAVRIGLDMKGYWKSVFRQVLPMIGVCLLGLWAWNALRLNPSWGTLLLGIVIYALVFGLAAYFLSTNDYERGLVKGFARRFAKRG

Secondary structure (DSSP, 8-state):
-HIIIIIIHHHHIIIII---HHHHHHHHHHHHHHHHHHHHHHHHHHHHHT----HHHHHHHHHHHHHHHHHHHHHHTS-HHHHHHHHHHHHHHHT--